Protein AF-A0A223S438-F1 (afdb_monomer_lite)

Secondary structure (DSSP, 8-state):
-------SEEEEETT-SEEBS-TT-HHHHHHHHHHHHHT---PPEEEEEGGGTTTTSEEPTTT-TT---TT-EEEEEEETTEEEEEEEEEEEEE-TTS-EEEEEEEEETTEEEEEEEEGGGEEE--TT-----

Sequence (133 aa):
MANSVLVERVVVTRGGLVFRRSTRCAALVEGQRKARWRGDEVGDPENVPIDRVLYDRAPCINCFPDYAGPGAKLCWVLQSGVWHKGLLKRWRGRNSVGLWEADVVYAADHTQRTLVLDERFLRPRDPNEQTST

pLDDT: mean 86.64, std 12.69, range [30.38, 97.81]

Structure (mmCIF, N/CA/C/O backbone):
data_AF-A0A223S438-F1
#
_entry.id   AF-A0A223S438-F1
#
loop_
_atom_site.group_PDB
_atom_site.id
_atom_site.type_symbol
_atom_site.label_atom_id
_atom_site.label_alt_id
_atom_site.label_comp_id
_atom_site.label_asym_id
_atom_site.label_entity_id
_atom_site.label_seq_id
_atom_site.pdbx_PDB_ins_code
_atom_site.Cartn_x
_atom_site.Cartn_y
_atom_site.Cartn_z
_atom_site.occupancy
_atom_site.B_iso_or_equiv
_atom_site.auth_seq_id
_atom_site.auth_comp_id
_atom_site.auth_asym_id
_atom_site.auth_atom_id
_atom_site.pdbx_PDB_model_num
ATOM 1 N N . MET A 1 1 ? 3.884 18.721 11.228 1.00 30.38 1 MET A N 1
ATOM 2 C CA . MET A 1 1 ? 4.557 18.837 9.916 1.00 30.38 1 MET A CA 1
ATOM 3 C C . MET A 1 1 ? 5.454 17.621 9.747 1.00 30.38 1 MET A C 1
ATOM 5 O O . MET A 1 1 ? 6.508 17.575 10.363 1.00 30.38 1 MET A O 1
ATOM 9 N N . ALA A 1 2 ? 5.015 16.594 9.019 1.00 33.44 2 ALA A N 1
ATOM 10 C CA . ALA A 1 2 ? 5.851 15.425 8.748 1.00 33.44 2 ALA A CA 1
ATOM 11 C C . ALA A 1 2 ? 6.525 15.618 7.384 1.00 33.44 2 ALA A C 1
ATOM 13 O O . ALA A 1 2 ? 5.985 15.217 6.356 1.00 33.44 2 ALA A O 1
ATOM 14 N N . ASN A 1 3 ? 7.691 16.271 7.386 1.00 36.94 3 ASN A N 1
ATOM 15 C CA . ASN A 1 3 ? 8.611 16.280 6.248 1.00 36.94 3 ASN A CA 1
ATOM 16 C C . ASN A 1 3 ? 9.211 14.873 6.110 1.00 36.94 3 ASN A C 1
ATOM 18 O O . ASN A 1 3 ? 10.327 14.602 6.543 1.00 36.94 3 ASN A O 1
ATOM 22 N N . SER A 1 4 ? 8.440 13.952 5.531 1.00 49.06 4 SER A N 1
ATOM 23 C CA . SER A 1 4 ? 9.027 12.771 4.906 1.00 49.06 4 SER A CA 1
ATOM 24 C C . SER A 1 4 ? 9.876 13.288 3.759 1.00 49.06 4 SER A C 1
ATOM 26 O O . SER A 1 4 ? 9.331 13.943 2.877 1.00 49.06 4 SER A O 1
ATOM 28 N N . VAL A 1 5 ? 11.188 13.051 3.801 1.00 50.78 5 VAL A N 1
ATOM 29 C CA . VAL A 1 5 ? 12.127 13.412 2.731 1.00 50.78 5 VAL A CA 1
ATOM 30 C C . VAL A 1 5 ? 11.563 12.879 1.412 1.00 50.78 5 VAL A C 1
ATOM 32 O O . VAL A 1 5 ? 11.654 11.683 1.123 1.00 50.78 5 VAL A O 1
ATOM 35 N N . LEU A 1 6 ? 10.891 13.749 0.655 1.00 61.94 6 LEU A N 1
ATOM 36 C CA . LEU A 1 6 ? 10.367 13.417 -0.656 1.00 61.94 6 LEU A CA 1
ATOM 37 C C . LEU A 1 6 ? 11.593 13.257 -1.534 1.00 61.94 6 LEU A C 1
ATOM 39 O O . LEU A 1 6 ? 12.330 14.203 -1.792 1.00 61.94 6 LEU A O 1
ATOM 43 N N . VAL A 1 7 ? 11.855 12.015 -1.915 1.00 67.56 7 VAL A N 1
ATOM 44 C CA . VAL A 1 7 ? 12.916 11.712 -2.861 1.00 67.56 7 VAL A CA 1
ATOM 45 C C . VAL A 1 7 ? 12.520 12.386 -4.170 1.00 67.56 7 VAL A C 1
ATOM 47 O O . VAL A 1 7 ? 11.459 12.079 -4.707 1.00 67.56 7 VAL A O 1
ATOM 50 N N . GLU A 1 8 ? 13.351 13.303 -4.671 1.00 84.56 8 GLU A N 1
ATOM 51 C CA . GLU A 1 8 ? 13.053 14.079 -5.887 1.00 84.56 8 GLU A CA 1
ATOM 52 C C . GLU A 1 8 ? 12.811 13.186 -7.105 1.00 84.56 8 GLU A C 1
ATOM 54 O O . GLU A 1 8 ? 12.097 13.559 -8.037 1.00 84.56 8 GLU A O 1
ATOM 59 N N . ARG A 1 9 ? 13.397 11.985 -7.089 1.00 92.25 9 ARG A N 1
ATOM 60 C CA . ARG A 1 9 ? 13.287 11.008 -8.160 1.00 92.25 9 ARG A CA 1
ATOM 61 C C . ARG A 1 9 ? 12.873 9.640 -7.653 1.00 92.25 9 ARG A C 1
ATOM 63 O O . ARG A 1 9 ? 13.377 9.141 -6.648 1.00 92.25 9 ARG A O 1
ATOM 70 N N . VAL A 1 10 ? 11.984 9.002 -8.396 1.00 93.56 10 VAL A N 1
ATOM 71 C CA . VAL A 1 10 ? 11.413 7.700 -8.064 1.00 93.56 10 VAL A CA 1
ATOM 72 C C . VAL A 1 10 ? 11.491 6.763 -9.256 1.00 93.56 10 VAL A C 1
ATOM 74 O O . VAL A 1 10 ? 11.629 7.172 -10.405 1.00 93.56 10 VAL A O 1
ATOM 77 N N . VAL A 1 11 ? 11.412 5.474 -8.963 1.00 94.06 11 VAL A N 1
ATOM 78 C CA . VAL A 1 11 ? 11.409 4.404 -9.949 1.00 94.06 11 VAL A CA 1
ATOM 79 C C . VAL A 1 11 ? 9.981 3.956 -10.213 1.00 94.06 11 VAL A C 1
ATOM 81 O O . VAL A 1 11 ? 9.258 3.561 -9.291 1.00 94.06 11 VAL A O 1
ATOM 84 N N . VAL A 1 12 ? 9.596 3.963 -11.480 1.00 92.38 12 VAL A N 1
ATOM 85 C CA . VAL A 1 12 ? 8.325 3.438 -11.979 1.00 92.38 12 VAL A CA 1
ATOM 86 C C . VAL A 1 12 ? 8.577 2.355 -13.018 1.00 92.38 12 VAL A C 1
ATOM 88 O O . VAL A 1 12 ? 9.690 2.185 -13.492 1.00 92.38 12 VAL A O 1
ATOM 91 N N . THR A 1 13 ? 7.547 1.591 -13.353 1.00 90.94 13 THR A N 1
ATOM 92 C CA . THR A 1 13 ? 7.547 0.670 -14.498 1.00 90.94 13 THR A CA 1
ATOM 93 C C . THR A 1 13 ? 6.382 1.035 -15.403 1.00 90.94 13 THR A C 1
ATOM 95 O O . THR A 1 13 ? 5.345 1.513 -14.916 1.00 90.94 13 THR A O 1
ATOM 98 N N . ARG A 1 14 ? 6.524 0.841 -16.716 1.00 84.94 14 ARG A N 1
ATOM 99 C CA . ARG A 1 14 ? 5.406 1.000 -17.657 1.00 84.94 14 ARG A CA 1
ATOM 100 C C . ARG A 1 14 ? 4.234 0.107 -17.225 1.00 84.94 14 ARG A C 1
ATOM 102 O O . ARG A 1 14 ? 4.441 -1.043 -16.859 1.00 84.94 14 ARG A O 1
ATOM 109 N N . GLY A 1 15 ? 3.024 0.670 -17.166 1.00 79.06 15 GLY A N 1
ATOM 110 C CA . GLY A 1 15 ? 1.821 -0.026 -16.675 1.00 79.06 15 GLY A CA 1
ATOM 111 C C . GLY A 1 15 ? 1.754 -0.270 -15.155 1.00 79.06 15 GLY A C 1
ATOM 112 O O . GLY A 1 15 ? 0.725 -0.704 -14.648 1.00 79.06 15 GLY A O 1
ATOM 113 N N . GLY A 1 16 ? 2.812 0.030 -14.394 1.00 83.00 16 GLY A N 1
ATOM 114 C CA . GLY A 1 16 ? 2.835 -0.174 -12.945 1.00 83.00 16 GLY A CA 1
ATOM 115 C C . GLY A 1 16 ? 2.034 0.877 -12.167 1.00 83.00 16 GLY A C 1
ATOM 116 O O . GLY A 1 16 ? 2.221 2.075 -12.355 1.00 83.00 16 GLY A O 1
ATOM 117 N N . LEU A 1 17 ? 1.223 0.440 -11.203 1.00 85.81 17 LEU A N 1
ATOM 118 C CA . LEU A 1 17 ? 0.360 1.322 -10.396 1.00 85.81 17 LEU A CA 1
ATOM 119 C C . LEU A 1 17 ? 1.070 2.030 -9.230 1.00 85.81 17 LEU A C 1
ATOM 121 O O . LEU A 1 17 ? 0.455 2.830 -8.525 1.00 85.81 17 LEU A O 1
ATOM 125 N N . VAL A 1 18 ? 2.347 1.714 -8.985 1.00 88.69 18 VAL A N 1
ATOM 126 C CA . VAL A 1 18 ? 3.089 2.254 -7.838 1.00 88.69 18 VAL A CA 1
ATOM 127 C C . VAL A 1 18 ? 4.486 2.741 -8.205 1.00 88.69 18 VAL A C 1
ATOM 129 O O . VAL A 1 18 ? 5.154 2.127 -9.044 1.00 88.69 18 VAL A O 1
ATOM 132 N N . PHE A 1 19 ? 4.953 3.795 -7.532 1.00 91.44 19 PHE A N 1
ATOM 133 C CA . PHE A 1 19 ? 6.329 4.301 -7.619 1.00 91.44 19 PHE A CA 1
ATOM 134 C C . PHE A 1 19 ? 7.186 3.846 -6.426 1.00 91.44 19 PHE A C 1
ATOM 136 O O . PHE A 1 19 ? 6.678 3.508 -5.355 1.00 91.44 19 PHE A O 1
ATOM 143 N N . ARG A 1 20 ? 8.508 3.782 -6.604 1.00 91.81 20 ARG A N 1
ATOM 144 C CA . ARG A 1 20 ? 9.467 3.187 -5.652 1.00 91.81 20 ARG A CA 1
ATOM 145 C C . ARG A 1 20 ? 10.681 4.079 -5.452 1.00 91.81 20 ARG A C 1
ATOM 147 O O . ARG A 1 20 ? 11.002 4.896 -6.298 1.00 91.81 20 ARG A O 1
ATOM 154 N N . ARG A 1 21 ? 11.411 3.874 -4.358 1.00 91.38 21 ARG A N 1
ATOM 155 C CA . ARG A 1 21 ? 12.649 4.622 -4.086 1.00 91.38 21 ARG A CA 1
ATOM 156 C C . ARG A 1 21 ? 13.820 4.193 -4.977 1.00 91.38 21 ARG A C 1
ATOM 158 O O . ARG A 1 21 ? 14.715 4.980 -5.239 1.00 91.38 21 ARG A O 1
ATOM 165 N N . SER A 1 22 ? 13.849 2.929 -5.400 1.00 90.81 22 SER A N 1
ATOM 166 C CA . SER A 1 22 ? 14.991 2.347 -6.111 1.00 90.81 22 SER A CA 1
ATOM 167 C C . SER A 1 22 ? 14.575 1.139 -6.950 1.00 90.81 22 SER A C 1
ATOM 169 O O . SER A 1 22 ? 13.608 0.448 -6.616 1.00 90.81 22 SER A O 1
ATOM 171 N N . THR A 1 23 ? 15.361 0.843 -7.989 1.00 90.06 23 THR A N 1
ATOM 172 C CA . THR A 1 23 ? 15.284 -0.396 -8.779 1.00 90.06 23 THR A CA 1
ATOM 173 C C . THR A 1 23 ? 15.602 -1.638 -7.942 1.00 90.06 23 THR A C 1
ATOM 175 O O . THR A 1 23 ? 15.182 -2.737 -8.283 1.00 90.06 23 THR A O 1
ATOM 178 N N . ARG A 1 24 ? 16.277 -1.464 -6.798 1.00 89.69 24 ARG A N 1
ATOM 179 C CA . ARG A 1 24 ? 16.587 -2.532 -5.833 1.00 89.69 24 ARG A CA 1
ATOM 180 C C . ARG A 1 24 ? 15.450 -2.844 -4.861 1.00 89.69 24 ARG A C 1
ATOM 182 O O . ARG A 1 24 ? 15.624 -3.647 -3.952 1.00 89.69 24 ARG A O 1
ATOM 189 N N . CYS A 1 25 ? 14.297 -2.189 -4.993 1.00 89.75 25 CYS A N 1
ATOM 190 C CA . CYS A 1 25 ? 13.146 -2.494 -4.153 1.00 89.75 25 CYS A CA 1
ATOM 191 C C . CYS A 1 25 ? 12.778 -3.978 -4.297 1.00 89.75 25 CYS A C 1
ATOM 193 O O . CYS A 1 25 ? 12.427 -4.417 -5.391 1.00 89.75 25 CYS A O 1
ATOM 195 N N . ALA A 1 26 ? 12.795 -4.733 -3.196 1.00 88.12 26 ALA A N 1
ATOM 196 C CA . ALA A 1 26 ? 12.480 -6.162 -3.212 1.00 88.12 26 ALA A CA 1
ATOM 197 C C . ALA A 1 26 ? 11.104 -6.452 -3.841 1.00 88.12 26 ALA A C 1
ATOM 199 O O . ALA A 1 26 ? 10.963 -7.397 -4.607 1.00 88.12 26 ALA A O 1
ATOM 200 N N . ALA A 1 27 ? 10.116 -5.574 -3.622 1.00 87.25 27 ALA A N 1
ATOM 201 C 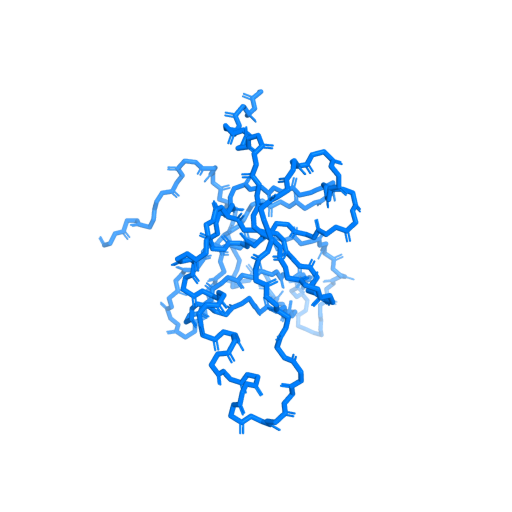CA . ALA A 1 27 ? 8.795 -5.682 -4.243 1.00 87.25 27 ALA A CA 1
ATOM 202 C C . ALA A 1 27 ? 8.814 -5.518 -5.771 1.00 87.25 27 ALA A C 1
ATOM 204 O O . ALA A 1 27 ? 7.985 -6.097 -6.468 1.00 87.25 27 ALA A O 1
ATOM 205 N N . LEU A 1 28 ? 9.733 -4.703 -6.304 1.00 90.00 28 LEU A N 1
ATOM 206 C CA . LEU A 1 28 ? 9.934 -4.587 -7.749 1.00 90.00 28 LEU A CA 1
ATOM 207 C C . LEU A 1 28 ? 10.560 -5.857 -8.304 1.00 90.00 28 LEU A C 1
ATOM 209 O O . LEU A 1 28 ? 10.025 -6.422 -9.250 1.00 90.00 28 LEU A O 1
ATOM 213 N N . VAL A 1 29 ? 11.671 -6.287 -7.705 1.00 90.38 29 VAL A N 1
ATOM 214 C CA . VAL A 1 29 ? 12.427 -7.463 -8.149 1.00 90.38 29 VAL A CA 1
ATOM 215 C C . VAL A 1 29 ? 11.527 -8.695 -8.142 1.00 90.38 29 VAL A C 1
ATOM 217 O O . VAL A 1 29 ? 11.428 -9.396 -9.147 1.00 90.38 29 VAL A O 1
ATOM 220 N N . GLU A 1 30 ? 10.797 -8.903 -7.047 1.00 89.06 30 GLU A N 1
ATOM 221 C CA . GLU A 1 30 ? 9.866 -10.018 -6.906 1.00 89.06 30 GLU A CA 1
ATOM 222 C C . GLU A 1 30 ? 8.687 -9.914 -7.878 1.00 89.06 30 GLU A C 1
ATOM 224 O O . GLU A 1 30 ? 8.314 -10.900 -8.513 1.00 89.06 30 GLU A O 1
ATOM 229 N N . GLY A 1 31 ? 8.116 -8.715 -8.036 1.00 87.12 31 GLY A N 1
ATOM 230 C CA . GLY A 1 31 ? 7.029 -8.468 -8.980 1.00 87.12 31 GLY A CA 1
ATOM 231 C C . GLY A 1 31 ? 7.433 -8.769 -10.424 1.00 87.12 31 GLY A C 1
ATOM 232 O O . GLY A 1 31 ? 6.721 -9.493 -11.115 1.00 87.12 31 GLY A O 1
ATOM 233 N N . GLN A 1 32 ? 8.601 -8.285 -10.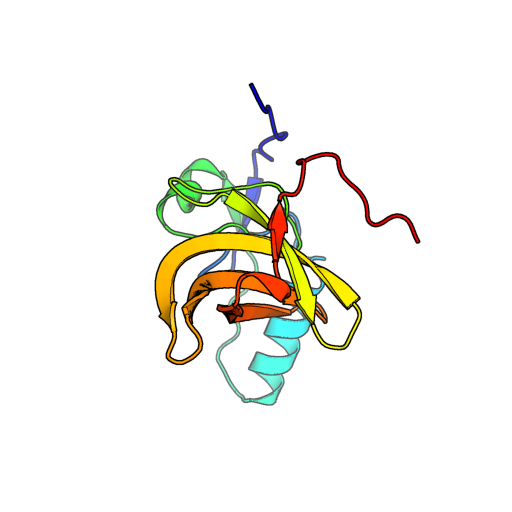858 1.00 89.25 32 GLN A N 1
ATOM 234 C CA . GLN A 1 32 ? 9.140 -8.572 -12.188 1.00 89.25 32 GLN A CA 1
ATOM 235 C C . GLN A 1 32 ? 9.449 -10.060 -12.366 1.00 89.25 32 GLN A C 1
ATOM 237 O O . GLN A 1 32 ? 9.144 -10.622 -13.414 1.00 89.25 32 GLN A O 1
ATOM 242 N N . ARG A 1 33 ? 10.007 -10.725 -11.347 1.00 90.25 33 ARG A N 1
ATOM 243 C CA . ARG A 1 33 ? 10.250 -12.174 -11.379 1.00 90.25 33 ARG A CA 1
ATOM 244 C C . ARG A 1 33 ? 8.953 -12.959 -11.590 1.00 90.25 33 ARG A C 1
ATOM 246 O O . ARG A 1 33 ? 8.908 -13.815 -12.468 1.00 90.25 33 ARG A O 1
ATOM 253 N N . LYS A 1 34 ? 7.901 -12.647 -10.826 1.00 88.06 34 LYS A N 1
ATOM 254 C CA . LYS A 1 34 ? 6.584 -13.297 -10.948 1.00 88.06 34 LYS A CA 1
ATOM 255 C C . LYS A 1 34 ? 5.922 -13.026 -12.298 1.00 88.06 34 LYS A C 1
ATOM 257 O O . LYS A 1 34 ? 5.369 -13.949 -12.880 1.00 88.06 34 LYS A O 1
ATOM 262 N N . ALA A 1 35 ? 5.996 -11.791 -12.794 1.00 87.81 35 ALA A N 1
ATOM 263 C CA . ALA A 1 35 ? 5.467 -11.423 -14.105 1.00 87.81 35 ALA A CA 1
ATOM 264 C C . ALA A 1 35 ? 6.149 -12.225 -15.227 1.00 87.81 35 ALA A C 1
ATOM 266 O O . ALA A 1 35 ? 5.461 -12.886 -15.999 1.00 87.81 35 ALA A O 1
ATOM 267 N N . ARG A 1 36 ? 7.492 -12.299 -15.230 1.00 90.31 36 ARG A N 1
ATOM 268 C CA . ARG A 1 36 ? 8.242 -13.149 -16.177 1.00 90.31 36 ARG A CA 1
ATOM 269 C C . ARG A 1 36 ? 7.821 -14.612 -16.092 1.00 90.31 36 ARG A C 1
ATOM 271 O O . ARG A 1 36 ? 7.622 -15.246 -17.118 1.00 90.31 36 ARG A O 1
ATOM 278 N N . TRP A 1 37 ? 7.672 -15.139 -14.877 1.00 90.62 37 TRP A N 1
ATOM 279 C CA . TRP A 1 37 ? 7.262 -16.529 -14.669 1.00 90.62 37 TRP A CA 1
ATOM 280 C C . TRP A 1 37 ? 5.858 -16.826 -15.220 1.00 90.62 37 TRP A C 1
ATOM 282 O O . TRP A 1 37 ? 5.619 -17.926 -15.705 1.00 90.62 37 TRP A O 1
ATOM 292 N N . ARG A 1 38 ? 4.947 -15.846 -15.196 1.00 89.94 38 ARG A N 1
ATOM 293 C CA . ARG A 1 38 ? 3.600 -15.961 -15.779 1.00 89.94 38 ARG A CA 1
ATOM 294 C C . ARG A 1 38 ? 3.531 -15.665 -17.280 1.00 89.94 38 ARG A C 1
ATOM 296 O O . ARG A 1 38 ? 2.472 -15.856 -17.865 1.00 89.94 38 ARG A O 1
ATOM 303 N N . GLY A 1 39 ? 4.623 -15.209 -17.894 1.00 89.69 39 GLY A N 1
ATOM 304 C CA . GLY A 1 39 ? 4.625 -14.739 -19.282 1.00 89.69 39 GLY A CA 1
ATOM 305 C C . GLY A 1 39 ? 3.985 -13.357 -19.476 1.00 89.69 39 GLY A C 1
ATOM 306 O O . GLY A 1 39 ? 3.661 -12.999 -20.604 1.00 89.69 39 GLY A O 1
ATOM 307 N N . ASP A 1 40 ? 3.807 -12.584 -18.399 1.00 87.00 40 ASP A N 1
ATOM 308 C CA . ASP A 1 40 ? 3.304 -11.209 -18.462 1.00 87.00 40 ASP A CA 1
ATOM 309 C C . ASP A 1 40 ? 4.381 -10.268 -19.046 1.00 87.00 40 ASP A C 1
ATOM 311 O O . ASP A 1 40 ? 5.583 -10.467 -18.834 1.00 87.00 40 ASP A O 1
ATOM 315 N N . GLU A 1 41 ? 3.963 -9.189 -19.718 1.00 82.50 41 GLU A N 1
ATOM 316 C CA . GLU A 1 41 ? 4.885 -8.135 -20.159 1.00 82.50 41 GLU A CA 1
ATOM 317 C C . GLU A 1 41 ? 5.542 -7.456 -18.944 1.00 82.50 41 GLU A C 1
ATOM 319 O O . GLU A 1 41 ? 4.873 -7.015 -18.004 1.00 82.50 41 GLU A O 1
ATOM 324 N N . VAL A 1 42 ? 6.874 -7.349 -18.964 1.00 84.25 42 VAL A N 1
ATOM 325 C CA . VAL A 1 42 ? 7.639 -6.661 -17.921 1.00 84.25 42 VAL A CA 1
ATOM 326 C C . VAL A 1 42 ? 8.229 -5.383 -18.484 1.00 84.25 42 VAL A C 1
ATOM 328 O O . VAL A 1 42 ? 9.179 -5.424 -19.255 1.00 84.25 42 VAL A O 1
ATOM 331 N N . GLY A 1 43 ? 7.686 -4.247 -18.050 1.00 83.69 43 GLY A N 1
ATOM 332 C CA . GLY A 1 43 ? 8.245 -2.942 -18.381 1.00 83.69 43 GLY A CA 1
ATOM 333 C C . GLY A 1 43 ? 9.581 -2.688 -17.680 1.00 83.69 43 GLY A C 1
ATOM 334 O O . GLY A 1 43 ? 9.753 -3.022 -16.496 1.00 83.69 43 GLY A O 1
ATOM 335 N N . ASP A 1 44 ? 10.498 -2.043 -18.397 1.00 89.12 44 ASP A N 1
ATOM 336 C CA . ASP A 1 44 ? 11.766 -1.593 -17.838 1.00 89.12 44 ASP A CA 1
ATOM 337 C C . ASP A 1 44 ? 11.544 -0.538 -16.741 1.00 89.12 44 ASP A C 1
ATOM 339 O O . ASP A 1 44 ? 10.647 0.308 -16.850 1.00 89.12 44 ASP A O 1
ATOM 343 N N . PRO A 1 45 ? 12.314 -0.584 -15.638 1.00 92.56 45 PRO A N 1
ATOM 344 C CA . PRO A 1 45 ? 12.240 0.445 -14.617 1.00 92.56 45 PRO A CA 1
ATOM 345 C C . PRO A 1 45 ? 12.787 1.782 -15.125 1.00 92.56 45 PRO A C 1
ATOM 347 O O . PRO A 1 45 ? 13.949 1.886 -15.509 1.00 92.56 45 PRO A O 1
ATOM 350 N N . GLU A 1 46 ? 11.978 2.828 -15.024 1.00 94.38 46 GLU A N 1
ATOM 351 C CA . GLU A 1 46 ? 12.347 4.193 -15.385 1.00 94.38 46 GLU A CA 1
ATOM 352 C C . GLU A 1 46 ? 12.520 5.047 -14.134 1.00 94.38 46 GLU A C 1
ATOM 354 O O . GLU A 1 46 ? 11.749 4.942 -13.177 1.00 94.38 46 GLU A O 1
ATOM 359 N N . ASN A 1 47 ? 13.524 5.921 -14.146 1.00 93.94 47 ASN A N 1
ATOM 360 C CA . ASN A 1 47 ? 13.767 6.869 -13.071 1.00 93.94 47 ASN A CA 1
ATOM 361 C C . ASN A 1 47 ? 13.214 8.241 -13.474 1.00 93.94 47 ASN A C 1
ATOM 363 O O . ASN A 1 47 ? 13.744 8.876 -14.386 1.00 93.94 47 ASN A O 1
ATOM 367 N N . VAL A 1 48 ? 12.168 8.703 -12.794 1.00 92.94 48 VAL A N 1
ATOM 368 C CA . VAL A 1 48 ? 11.408 9.910 -13.148 1.00 92.94 48 VAL A CA 1
ATOM 369 C C . VAL A 1 48 ? 11.300 10.871 -11.958 1.00 92.94 48 VAL A C 1
ATOM 371 O O . VAL A 1 48 ? 11.351 10.418 -10.812 1.00 92.94 48 VAL A O 1
ATOM 374 N N . PRO A 1 49 ? 11.149 12.186 -12.198 1.00 92.25 49 PRO A N 1
ATOM 375 C CA . PRO A 1 49 ? 10.764 13.139 -11.158 1.00 92.25 49 PRO A CA 1
ATOM 376 C C . PRO A 1 49 ? 9.481 12.710 -10.426 1.00 92.25 49 PRO A C 1
ATOM 378 O O . PRO A 1 49 ? 8.552 12.197 -11.055 1.00 92.25 49 PRO A O 1
ATOM 381 N N . ILE A 1 50 ? 9.439 12.874 -9.100 1.00 88.25 50 ILE A N 1
ATOM 382 C CA . ILE A 1 50 ? 8.309 12.409 -8.274 1.00 88.25 50 ILE A CA 1
ATOM 383 C C . ILE A 1 50 ? 7.005 13.163 -8.562 1.00 88.25 50 ILE A C 1
ATOM 385 O O . ILE A 1 50 ? 5.933 12.560 -8.549 1.00 88.25 50 ILE A O 1
ATOM 389 N N . ASP A 1 51 ? 7.091 14.453 -8.875 1.00 87.38 51 ASP A N 1
ATOM 390 C CA . ASP A 1 51 ? 5.963 15.321 -9.231 1.00 87.38 51 ASP A CA 1
ATOM 391 C C . ASP A 1 51 ? 5.156 14.798 -10.432 1.00 87.38 51 ASP A C 1
ATOM 393 O O . ASP A 1 51 ? 3.931 14.900 -10.436 1.00 87.38 51 ASP A O 1
ATOM 397 N N . ARG A 1 52 ? 5.812 14.140 -11.398 1.00 88.50 52 ARG A N 1
ATOM 398 C CA . ARG A 1 52 ? 5.163 13.524 -12.568 1.00 88.50 52 ARG A CA 1
ATOM 399 C C . ARG A 1 52 ? 4.263 12.338 -12.247 1.00 88.50 52 ARG A C 1
ATOM 401 O O . ARG A 1 52 ? 3.506 11.921 -13.114 1.00 88.50 52 ARG A O 1
ATOM 408 N N . VAL A 1 53 ? 4.405 11.723 -11.075 1.00 88.75 53 VAL A N 1
ATOM 409 C CA . VAL A 1 53 ? 3.722 10.454 -10.757 1.00 88.75 53 VAL A CA 1
ATOM 410 C C . VAL A 1 53 ? 2.962 10.482 -9.441 1.00 88.75 53 VAL A C 1
ATOM 412 O O . VAL A 1 53 ? 2.195 9.559 -9.178 1.00 88.75 53 VAL A O 1
ATOM 415 N N . LEU A 1 54 ? 3.162 11.517 -8.622 1.00 83.12 54 LEU A N 1
ATOM 416 C CA . LEU A 1 54 ? 2.599 11.631 -7.277 1.00 83.12 54 LEU A CA 1
ATOM 417 C C . LEU A 1 54 ? 1.067 11.539 -7.259 1.00 83.12 54 LEU A C 1
ATOM 419 O O . LEU A 1 54 ? 0.502 11.004 -6.308 1.00 83.12 54 LEU A O 1
ATOM 423 N N . TYR A 1 55 ? 0.413 12.051 -8.302 1.00 81.19 55 TYR A N 1
ATOM 424 C CA . TYR A 1 55 ? -1.046 12.086 -8.412 1.00 81.19 55 TYR A CA 1
ATOM 425 C C . TYR A 1 55 ? -1.637 10.861 -9.123 1.00 81.19 55 TYR A C 1
ATOM 427 O O . TYR A 1 55 ? -2.777 10.496 -8.846 1.00 81.19 55 TYR A O 1
ATOM 435 N N . ASP A 1 56 ? -0.855 10.186 -9.970 1.00 85.12 56 ASP A N 1
ATOM 436 C CA . ASP A 1 56 ? -1.344 9.085 -10.813 1.00 85.12 56 ASP A CA 1
ATOM 437 C C . ASP A 1 56 ? -1.020 7.697 -10.251 1.00 85.12 56 ASP A C 1
ATOM 439 O O . ASP A 1 56 ? -1.605 6.690 -10.656 1.00 85.12 56 ASP A O 1
ATOM 443 N N . ARG A 1 57 ? -0.040 7.605 -9.347 1.00 86.88 57 ARG A N 1
ATOM 444 C CA . ARG A 1 57 ? 0.480 6.333 -8.838 1.00 86.88 57 ARG A CA 1
ATOM 445 C C . ARG A 1 57 ? 0.617 6.382 -7.329 1.00 86.88 57 ARG A C 1
ATOM 447 O O . ARG A 1 57 ? 1.092 7.357 -6.758 1.00 86.88 57 ARG A O 1
ATOM 454 N N . ALA A 1 58 ? 0.270 5.283 -6.669 1.00 84.62 58 ALA A N 1
ATOM 455 C CA . ALA A 1 58 ? 0.461 5.184 -5.229 1.00 84.62 58 ALA A CA 1
ATOM 456 C C . ALA A 1 58 ? 1.952 4.964 -4.883 1.00 84.62 58 ALA A C 1
ATOM 458 O O . ALA A 1 58 ? 2.689 4.338 -5.649 1.00 84.62 58 ALA A O 1
ATOM 459 N N . PRO A 1 59 ? 2.428 5.401 -3.709 1.00 87.44 59 PRO A N 1
ATOM 460 C CA . PRO A 1 59 ? 3.745 5.003 -3.239 1.00 87.44 59 PRO A CA 1
ATOM 461 C C . PRO A 1 59 ? 3.766 3.509 -2.931 1.00 87.44 59 PRO A C 1
ATOM 463 O O . PRO A 1 59 ? 2.850 2.969 -2.309 1.00 87.44 59 PRO A O 1
ATOM 466 N N . CYS A 1 60 ? 4.857 2.839 -3.288 1.00 88.19 60 CYS A N 1
ATOM 467 C CA . CYS A 1 60 ? 5.124 1.495 -2.804 1.00 88.19 60 CYS A CA 1
ATOM 468 C C . CYS A 1 60 ? 5.311 1.529 -1.285 1.00 88.19 60 CYS A C 1
ATOM 470 O O . CYS A 1 60 ? 6.279 2.112 -0.789 1.00 88.19 60 CYS A O 1
ATOM 472 N N . ILE A 1 61 ? 4.447 0.829 -0.555 1.00 84.94 61 ILE A N 1
ATOM 473 C CA . ILE A 1 61 ? 4.460 0.805 0.913 1.00 84.94 61 ILE A CA 1
ATOM 474 C C . ILE A 1 61 ? 5.772 0.253 1.507 1.00 84.94 61 ILE A C 1
ATOM 476 O O . ILE A 1 61 ? 6.177 0.672 2.581 1.00 84.94 61 ILE A O 1
ATOM 480 N N . ASN A 1 62 ? 6.509 -0.605 0.782 1.00 85.56 62 ASN A N 1
ATOM 481 C CA . ASN A 1 62 ? 7.854 -1.041 1.202 1.00 85.56 62 ASN A CA 1
ATOM 482 C C . ASN A 1 62 ? 8.904 0.086 1.126 1.00 85.56 62 ASN A C 1
ATOM 484 O O . ASN A 1 62 ? 9.899 0.055 1.839 1.00 85.56 62 ASN A O 1
ATOM 488 N N . CYS A 1 63 ? 8.729 1.056 0.225 1.00 87.50 63 CYS A N 1
ATOM 489 C CA . CYS A 1 63 ? 9.668 2.169 0.035 1.00 87.50 63 CYS A CA 1
ATOM 490 C C . CYS A 1 63 ? 9.279 3.416 0.835 1.00 87.50 63 CYS A C 1
ATOM 492 O O . CYS A 1 63 ? 10.146 4.228 1.174 1.00 87.50 63 CYS A O 1
ATOM 494 N N . PHE A 1 64 ? 7.980 3.580 1.077 1.00 87.06 64 PHE A N 1
ATOM 495 C CA . PHE A 1 64 ? 7.379 4.744 1.717 1.00 87.06 64 PHE A CA 1
ATOM 496 C C . PHE A 1 64 ? 6.288 4.292 2.704 1.00 87.06 64 PHE A C 1
ATOM 498 O O . PHE A 1 64 ? 5.113 4.599 2.500 1.00 87.06 64 PHE A O 1
ATOM 505 N N . PRO A 1 65 ? 6.643 3.534 3.758 1.00 83.38 65 PRO A N 1
ATOM 506 C CA . PRO A 1 65 ? 5.662 2.986 4.699 1.00 83.38 65 PRO A CA 1
ATOM 507 C C . PRO A 1 65 ? 4.908 4.068 5.480 1.00 83.38 65 PRO A C 1
ATOM 509 O O . PRO A 1 65 ? 3.814 3.817 5.980 1.00 83.38 65 PRO A O 1
ATOM 512 N N . ASP A 1 66 ? 5.486 5.265 5.566 1.00 87.19 66 ASP A N 1
ATOM 513 C CA . ASP A 1 66 ? 4.950 6.406 6.312 1.00 87.19 66 ASP A CA 1
ATOM 514 C C . ASP A 1 66 ? 4.246 7.428 5.411 1.00 87.19 66 ASP A C 1
ATOM 516 O O . ASP A 1 66 ? 3.738 8.439 5.892 1.00 87.19 66 ASP A O 1
ATOM 520 N N . TYR A 1 67 ? 4.173 7.162 4.102 1.00 83.56 67 TYR A N 1
ATOM 521 C CA . TYR A 1 67 ? 3.394 7.993 3.197 1.00 83.56 67 TYR A CA 1
ATOM 522 C C . TYR A 1 67 ? 1.920 7.588 3.267 1.00 83.56 67 TYR A C 1
ATOM 524 O O . TYR A 1 67 ? 1.501 6.567 2.715 1.00 83.56 67 TYR A O 1
ATOM 532 N N . ALA A 1 68 ? 1.116 8.429 3.909 1.00 80.56 68 ALA A N 1
ATOM 533 C CA . ALA A 1 68 ? -0.334 8.336 3.886 1.00 80.56 68 ALA A CA 1
ATOM 534 C C . ALA A 1 68 ? -0.900 9.360 2.894 1.00 80.56 68 ALA A C 1
ATOM 536 O O . ALA A 1 68 ? -0.785 10.565 3.098 1.00 80.56 68 ALA A O 1
ATOM 537 N N . GLY A 1 69 ? -1.518 8.873 1.813 1.00 76.25 69 GLY A N 1
ATOM 538 C CA . GLY A 1 69 ? -2.311 9.730 0.928 1.00 76.25 69 GLY A CA 1
ATOM 539 C C . GLY A 1 69 ? -3.549 10.300 1.641 1.00 76.25 69 GLY A C 1
ATOM 540 O O . GLY A 1 69 ? -3.871 9.859 2.749 1.00 76.25 69 GLY A O 1
ATOM 541 N N . PRO A 1 70 ? -4.277 11.242 1.015 1.00 78.12 70 PRO A N 1
ATOM 542 C CA . PRO A 1 70 ? -5.446 11.880 1.618 1.00 78.12 70 PRO A CA 1
ATOM 543 C C . PRO A 1 70 ? -6.444 10.869 2.202 1.00 78.12 70 PRO A C 1
ATOM 545 O O . PRO A 1 70 ? -6.804 9.888 1.553 1.00 78.12 70 PRO A O 1
ATOM 548 N N . GLY A 1 71 ? -6.862 11.092 3.451 1.00 83.12 71 GLY A N 1
ATOM 549 C CA . GLY A 1 71 ? -7.818 10.241 4.171 1.00 83.12 71 GLY A CA 1
ATOM 550 C C . GLY A 1 71 ? -7.253 8.934 4.744 1.00 83.12 71 GLY A C 1
ATOM 551 O O . GLY A 1 71 ? -7.874 8.359 5.637 1.00 83.12 71 GLY A O 1
ATOM 552 N N . ALA A 1 72 ? -6.073 8.485 4.304 1.00 89.31 72 ALA A N 1
ATOM 553 C CA . ALA A 1 72 ? -5.433 7.303 4.867 1.00 89.31 72 ALA A CA 1
ATOM 554 C C . ALA A 1 72 ? -4.740 7.621 6.204 1.00 89.31 72 ALA A C 1
ATOM 556 O O . ALA A 1 72 ? -4.223 8.718 6.409 1.00 89.31 72 ALA A O 1
ATOM 557 N N . LYS A 1 73 ? -4.687 6.639 7.107 1.00 91.75 73 LYS A N 1
ATOM 558 C CA . LYS A 1 73 ? -4.000 6.734 8.404 1.00 91.75 73 LYS A CA 1
ATOM 559 C C . LYS A 1 73 ? -2.940 5.649 8.527 1.00 91.75 73 LYS A C 1
ATOM 561 O O . LYS A 1 73 ? -3.152 4.528 8.065 1.00 91.75 73 LYS A O 1
ATOM 566 N N . LEU A 1 74 ? -1.817 5.967 9.165 1.00 93.44 74 LEU A N 1
ATOM 567 C CA . LEU A 1 74 ? -0.803 4.970 9.497 1.00 93.44 74 LEU A CA 1
ATOM 568 C C . LEU A 1 74 ? -1.362 3.985 10.526 1.00 93.44 74 LEU A C 1
ATOM 570 O O . LEU A 1 74 ? -2.026 4.380 11.486 1.00 93.44 74 LEU A O 1
ATOM 574 N N . CYS A 1 75 ? -1.094 2.702 10.315 1.00 94.44 75 CYS A N 1
ATOM 575 C CA . CYS A 1 75 ? -1.486 1.658 11.249 1.00 94.44 75 CYS A CA 1
ATOM 576 C C . CYS A 1 75 ? -0.483 0.503 11.256 1.00 94.44 75 CYS A C 1
ATOM 578 O O . CYS A 1 75 ? 0.336 0.349 10.342 1.00 94.44 75 CYS A O 1
ATOM 580 N N . TRP A 1 76 ? -0.569 -0.309 12.299 1.00 95.44 76 TRP A N 1
ATOM 581 C CA . TRP A 1 76 ? -0.067 -1.669 12.336 1.00 95.44 76 TRP A CA 1
ATOM 582 C C . TRP A 1 76 ? -1.185 -2.632 11.936 1.00 95.44 76 TRP A C 1
ATOM 584 O O . TRP A 1 76 ? -2.330 -2.471 12.361 1.00 95.44 76 TRP A O 1
ATOM 594 N N . VAL A 1 77 ? -0.838 -3.638 11.137 1.00 96.00 77 VAL A N 1
ATOM 595 C CA . VAL A 1 77 ? -1.734 -4.692 10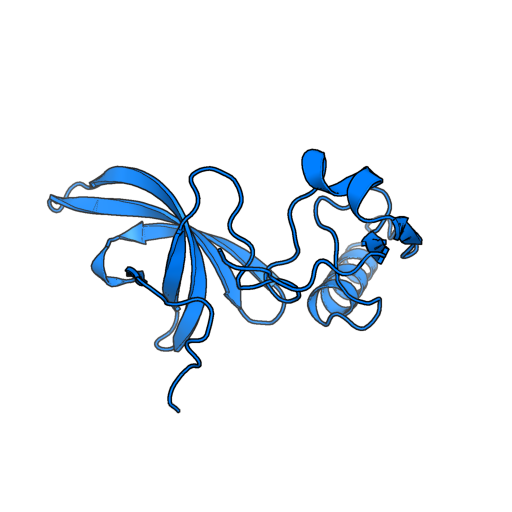.653 1.00 96.00 77 VAL A CA 1
ATOM 596 C C . VAL A 1 77 ? -1.221 -6.048 11.134 1.00 96.00 77 VAL A C 1
ATOM 598 O O . VAL A 1 77 ? -0.102 -6.425 10.792 1.00 96.00 77 VAL A O 1
ATOM 601 N N . LEU A 1 78 ? -2.020 -6.781 11.910 1.00 96.00 78 LEU A N 1
ATOM 602 C CA . LEU A 1 78 ? -1.678 -8.120 12.397 1.00 96.00 78 LEU A CA 1
ATOM 603 C C . LEU A 1 78 ? -2.077 -9.180 11.372 1.00 96.00 78 LEU A C 1
ATOM 605 O O . LEU A 1 78 ? -3.263 -9.345 11.077 1.00 96.00 78 LEU A O 1
ATOM 609 N N . GLN A 1 79 ? -1.101 -9.919 10.847 1.00 94.25 79 GLN A N 1
ATOM 610 C CA . GLN A 1 79 ? -1.314 -11.023 9.909 1.00 94.25 79 GLN A CA 1
ATOM 611 C C . GLN A 1 79 ? -0.374 -12.175 10.234 1.00 94.25 79 GLN A C 1
ATOM 613 O O . GLN A 1 79 ? 0.809 -11.967 10.476 1.00 94.25 79 GLN A O 1
ATOM 618 N N . SER A 1 80 ? -0.910 -13.396 10.276 1.00 91.06 80 SER A N 1
ATOM 619 C CA . SER A 1 80 ? -0.144 -14.598 10.640 1.00 91.06 80 SER A CA 1
ATOM 620 C C . SER A 1 80 ? 0.670 -14.447 11.940 1.00 91.06 80 SER A C 1
ATOM 622 O O . SER A 1 80 ? 1.779 -14.957 12.044 1.00 91.06 80 SER A O 1
ATOM 624 N N . GLY A 1 81 ? 0.136 -13.711 12.925 1.00 92.88 81 GLY A N 1
ATOM 625 C CA . GLY A 1 81 ? 0.800 -13.458 14.212 1.00 92.88 81 GLY A CA 1
ATOM 626 C C . GLY A 1 81 ? 1.873 -12.360 14.200 1.00 92.88 81 GLY A C 1
ATOM 627 O O . GLY A 1 81 ? 2.449 -12.078 15.246 1.00 92.88 81 GLY A O 1
ATOM 628 N N . VAL A 1 82 ? 2.119 -11.708 13.060 1.00 93.56 82 VAL A N 1
ATOM 629 C CA . VAL A 1 82 ? 3.148 -10.672 12.894 1.00 93.56 82 VAL A CA 1
ATOM 630 C C . VAL A 1 82 ? 2.506 -9.313 12.610 1.00 93.56 82 VAL A C 1
ATOM 632 O O . VAL A 1 82 ? 1.547 -9.207 11.844 1.00 93.56 82 VAL A O 1
ATOM 635 N N . TRP A 1 83 ? 3.031 -8.254 13.232 1.00 93.88 83 TRP A N 1
ATOM 636 C CA . TRP A 1 83 ? 2.603 -6.879 12.973 1.00 93.88 83 TRP A CA 1
ATOM 637 C C . TRP A 1 83 ? 3.368 -6.279 11.793 1.00 93.88 83 TRP A C 1
ATOM 639 O O . TRP A 1 83 ? 4.595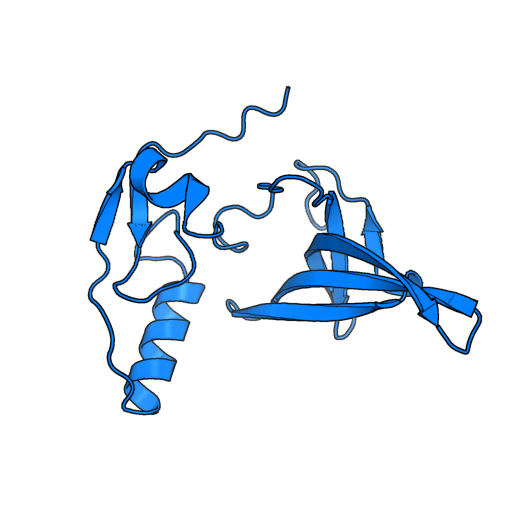 -6.215 11.785 1.00 93.88 83 TRP A O 1
ATOM 649 N N . HIS A 1 84 ? 2.628 -5.786 10.807 1.00 93.06 84 HIS A N 1
ATOM 650 C CA . HIS A 1 84 ? 3.156 -5.168 9.598 1.00 93.06 84 HIS A CA 1
ATOM 651 C C . HIS A 1 84 ? 2.802 -3.684 9.543 1.00 93.06 84 HIS A C 1
ATOM 653 O O . HIS A 1 84 ? 1.708 -3.282 9.944 1.00 93.06 84 HIS A O 1
ATOM 659 N N . LYS A 1 85 ? 3.692 -2.860 8.978 1.00 92.06 85 LYS A N 1
ATOM 660 C CA . LYS A 1 85 ? 3.359 -1.465 8.659 1.00 92.06 85 LYS A CA 1
ATOM 661 C C . LYS A 1 85 ? 2.283 -1.436 7.571 1.00 92.06 85 LYS A C 1
ATOM 663 O O . LYS A 1 85 ? 2.445 -2.038 6.505 1.00 92.06 85 LYS A O 1
ATOM 668 N N . GLY A 1 86 ? 1.200 -0.720 7.844 1.00 92.44 86 GLY A N 1
ATOM 669 C CA . GLY A 1 86 ? 0.048 -0.598 6.965 1.00 92.44 86 GLY A CA 1
ATOM 670 C C . GLY A 1 86 ? -0.525 0.815 6.914 1.00 92.44 86 GLY A C 1
ATOM 671 O O . GLY A 1 86 ? -0.131 1.716 7.659 1.00 92.44 86 GLY A O 1
ATOM 672 N N . LEU A 1 87 ? -1.498 0.987 6.026 1.00 93.38 87 LEU A N 1
ATOM 673 C CA . LEU A 1 87 ? -2.344 2.164 5.920 1.00 93.38 87 LEU A CA 1
ATOM 674 C C . LEU A 1 87 ? -3.807 1.734 6.009 1.00 93.38 87 LEU A C 1
ATOM 676 O O . LEU A 1 87 ? -4.279 0.949 5.182 1.00 93.38 87 LEU A O 1
ATOM 680 N N . LEU A 1 88 ? -4.531 2.310 6.962 1.00 94.81 88 LEU A N 1
ATOM 681 C CA . LEU A 1 88 ? -5.984 2.252 7.020 1.00 94.81 88 LEU A CA 1
ATOM 682 C C . LEU A 1 88 ? -6.527 3.269 6.021 1.00 94.81 88 LEU A C 1
ATOM 684 O O . LEU A 1 88 ? -6.255 4.460 6.147 1.00 94.81 88 LEU A O 1
ATOM 688 N N . LYS A 1 89 ? -7.261 2.808 5.007 1.00 92.75 89 LYS A N 1
ATOM 689 C CA . LYS A 1 89 ? -7.811 3.658 3.941 1.00 92.75 89 LYS A CA 1
ATOM 690 C C . LYS A 1 89 ? -9.147 4.272 4.326 1.00 92.75 89 LYS A C 1
ATOM 692 O O . LYS A 1 89 ? -9.341 5.464 4.125 1.00 92.75 89 LYS A O 1
ATOM 697 N N . ARG A 1 90 ? -10.056 3.464 4.869 1.00 94.94 90 ARG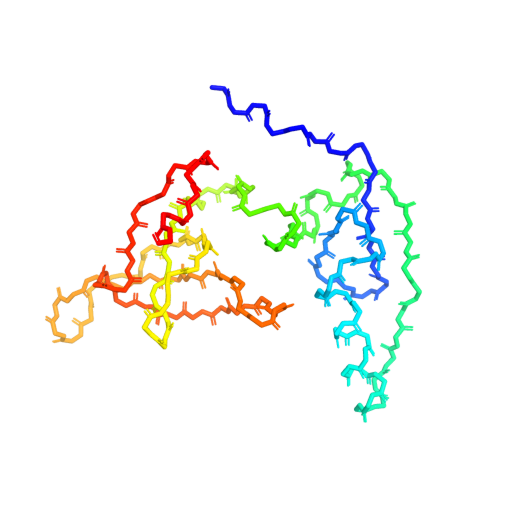 A N 1
ATOM 698 C CA . ARG A 1 90 ? -11.351 3.911 5.395 1.00 94.94 90 ARG A CA 1
ATOM 699 C C . ARG A 1 90 ? -11.963 2.846 6.294 1.00 94.94 90 ARG A C 1
ATOM 701 O O . ARG A 1 90 ? -11.724 1.659 6.088 1.00 94.94 90 ARG A O 1
ATOM 708 N N . TRP A 1 91 ? -12.801 3.279 7.227 1.00 96.00 91 TRP A N 1
ATOM 709 C CA . TRP A 1 91 ? -13.738 2.398 7.920 1.00 96.00 91 TRP A CA 1
ATOM 710 C C . TRP A 1 91 ? -14.945 2.124 7.015 1.00 96.00 91 TRP A C 1
ATOM 712 O O . TRP A 1 91 ? -15.427 3.032 6.338 1.00 96.00 91 TRP A O 1
ATOM 722 N N . ARG A 1 92 ? -15.415 0.875 6.982 1.00 95.00 92 ARG A N 1
ATOM 723 C CA . ARG A 1 92 ? -16.568 0.428 6.183 1.00 95.00 92 ARG A CA 1
ATOM 724 C C . ARG A 1 92 ? -17.877 0.414 6.968 1.00 95.00 92 ARG A C 1
ATOM 726 O O . ARG A 1 92 ? -18.936 0.532 6.364 1.00 95.00 92 ARG A O 1
ATOM 733 N N . GLY A 1 93 ? -17.811 0.263 8.286 1.00 94.50 93 GLY A N 1
ATOM 734 C CA . GLY A 1 93 ? -18.981 0.016 9.126 1.00 94.50 93 GLY A CA 1
ATOM 735 C C . GLY A 1 93 ? -18.694 -1.067 10.156 1.00 94.50 93 GLY A C 1
ATOM 736 O O . GLY A 1 93 ? -17.557 -1.526 10.274 1.00 94.50 93 GLY A O 1
ATOM 737 N N . ARG A 1 94 ? -19.733 -1.475 10.887 1.00 97.44 94 ARG A N 1
ATOM 738 C CA . ARG A 1 94 ? -19.674 -2.647 11.762 1.00 97.44 94 ARG A CA 1
ATOM 739 C C . ARG A 1 94 ? -20.057 -3.904 10.986 1.00 97.44 94 ARG A C 1
ATOM 741 O O . ARG A 1 94 ? -20.958 -3.856 10.152 1.00 97.44 94 ARG A O 1
ATOM 748 N N . ASN A 1 95 ? -19.393 -5.013 11.275 1.00 95.50 95 ASN A N 1
ATOM 749 C CA . ASN A 1 95 ? -19.724 -6.324 10.727 1.00 95.50 95 ASN A CA 1
ATOM 750 C C . ASN A 1 95 ? -20.836 -7.021 11.527 1.00 95.50 95 ASN A C 1
ATOM 752 O O . ASN A 1 95 ? -21.403 -6.455 12.464 1.00 95.50 95 ASN A O 1
ATOM 756 N N . SER A 1 96 ? -21.145 -8.268 11.163 1.00 95.81 96 SER A N 1
ATOM 757 C CA . SER A 1 96 ? -22.215 -9.062 11.784 1.00 95.81 96 SER A CA 1
ATOM 758 C C . SER A 1 96 ? -21.994 -9.361 13.269 1.00 95.81 96 SER A C 1
ATOM 760 O O . SER A 1 96 ? -22.959 -9.629 13.977 1.00 95.81 96 SER A O 1
ATOM 762 N N . VAL A 1 97 ? -20.751 -9.278 13.756 1.00 95.44 97 VAL A N 1
ATOM 763 C CA . VAL A 1 97 ? -20.406 -9.435 15.179 1.00 95.44 97 VAL A CA 1
ATOM 764 C C . VAL A 1 97 ? -20.266 -8.090 15.904 1.00 95.44 97 VAL A C 1
ATOM 766 O O . VAL A 1 97 ? -19.840 -8.044 17.054 1.00 95.44 97 VAL A O 1
ATOM 769 N N . GLY A 1 98 ? -20.627 -6.986 15.244 1.00 96.50 98 GLY A N 1
ATOM 770 C CA . GLY A 1 98 ? -20.631 -5.643 15.818 1.00 96.50 98 GLY A CA 1
ATOM 771 C C . GLY A 1 98 ? -19.265 -4.956 15.869 1.00 96.50 98 GLY A C 1
ATOM 772 O O . GLY A 1 98 ? -19.185 -3.850 16.404 1.00 96.50 98 GLY A O 1
ATOM 773 N N . LEU A 1 99 ? -18.211 -5.553 15.309 1.00 97.19 99 LEU A N 1
ATOM 774 C CA . LEU A 1 99 ? -16.866 -4.971 15.266 1.00 97.19 99 LEU A CA 1
ATOM 775 C C . LEU A 1 99 ? -16.698 -4.074 14.045 1.00 97.19 99 LEU A C 1
ATOM 777 O O . LEU A 1 99 ? -17.241 -4.369 12.981 1.00 97.19 99 LEU A O 1
ATOM 781 N N . TRP A 1 100 ? -15.929 -2.996 14.177 1.00 97.62 100 TRP A N 1
ATOM 782 C CA . TRP A 1 100 ? -15.613 -2.145 13.030 1.00 97.62 100 TRP A CA 1
ATOM 783 C C . TRP A 1 100 ? -14.686 -2.845 12.035 1.00 97.62 100 TRP A C 1
ATOM 785 O O . TRP A 1 100 ? -13.688 -3.441 12.429 1.00 97.62 100 TRP A O 1
ATOM 795 N N . GLU A 1 101 ? -14.980 -2.714 10.741 1.00 97.81 101 GLU A N 1
ATOM 796 C CA . GLU A 1 101 ? -14.139 -3.198 9.642 1.00 97.81 101 GLU A CA 1
ATOM 797 C C . GLU A 1 101 ? -13.550 -2.050 8.831 1.00 97.81 101 GLU A C 1
ATOM 799 O O . GLU A 1 101 ? -14.214 -1.039 8.578 1.00 97.81 101 GLU A O 1
ATOM 804 N N . ALA A 1 102 ? -12.314 -2.219 8.368 1.00 96.88 102 ALA A N 1
ATOM 805 C CA . ALA A 1 102 ? -11.617 -1.232 7.558 1.00 96.88 102 ALA A CA 1
ATOM 806 C C . ALA A 1 102 ? -10.991 -1.829 6.300 1.00 96.88 102 ALA A C 1
ATOM 808 O O . ALA A 1 102 ? -10.486 -2.950 6.301 1.00 96.88 102 ALA A O 1
ATOM 809 N N . ASP A 1 103 ? -10.954 -1.014 5.245 1.00 96.00 103 ASP A N 1
ATOM 810 C CA . ASP A 1 103 ? -10.072 -1.223 4.102 1.00 96.00 103 ASP A CA 1
ATOM 811 C C . ASP A 1 103 ? -8.637 -0.902 4.509 1.00 96.00 103 ASP A C 1
ATOM 813 O O . ASP A 1 103 ? -8.331 0.240 4.869 1.00 96.00 103 ASP A O 1
ATOM 817 N N . VAL A 1 104 ? -7.746 -1.883 4.405 1.00 95.00 104 VAL A N 1
ATOM 818 C CA . VAL A 1 104 ? -6.333 -1.718 4.743 1.00 95.00 104 VAL A CA 1
ATOM 819 C C . VAL A 1 104 ? -5.425 -2.146 3.606 1.00 95.00 104 VAL A C 1
ATOM 821 O O . VAL A 1 104 ? -5.727 -3.054 2.833 1.00 95.00 104 VAL A O 1
ATOM 824 N N . VAL A 1 105 ? -4.271 -1.492 3.521 1.00 92.19 105 VAL A N 1
ATOM 825 C CA . VAL A 1 105 ? -3.158 -1.931 2.682 1.00 92.19 105 VAL A CA 1
ATOM 826 C C . VAL A 1 105 ? -1.911 -2.073 3.540 1.00 92.19 105 VAL A C 1
ATOM 828 O O . VAL A 1 105 ? -1.616 -1.202 4.350 1.00 92.19 105 VAL A O 1
ATOM 831 N N . TYR A 1 106 ? -1.170 -3.156 3.377 1.00 91.94 106 TYR A N 1
ATOM 832 C CA . TYR A 1 106 ? 0.071 -3.406 4.110 1.00 91.94 106 TYR A CA 1
ATOM 833 C C . TYR A 1 106 ? 1.066 -4.145 3.215 1.00 91.94 106 TYR A C 1
ATOM 835 O O . TYR A 1 106 ? 0.698 -4.652 2.151 1.00 91.94 106 TYR A O 1
ATOM 843 N N . ALA A 1 107 ? 2.333 -4.182 3.623 1.00 85.81 107 ALA A N 1
ATOM 844 C CA . ALA A 1 107 ? 3.333 -5.034 2.988 1.00 85.81 107 ALA A CA 1
ATOM 845 C C . ALA A 1 107 ? 3.655 -6.254 3.850 1.00 85.81 107 ALA A C 1
ATOM 847 O O . ALA A 1 107 ? 4.007 -6.122 5.021 1.00 85.81 107 ALA A O 1
ATOM 848 N N . ALA A 1 108 ? 3.616 -7.424 3.219 1.00 85.00 108 ALA A N 1
ATOM 849 C CA . ALA A 1 108 ? 4.167 -8.670 3.737 1.00 85.00 108 ALA A CA 1
ATOM 850 C C . ALA A 1 108 ? 4.837 -9.428 2.587 1.00 85.00 108 ALA A C 1
ATOM 852 O O . ALA A 1 108 ? 4.350 -9.388 1.453 1.00 85.00 108 ALA A O 1
ATOM 853 N N . ASP A 1 109 ? 5.968 -10.077 2.863 1.00 81.88 109 ASP A N 1
ATOM 854 C CA . ASP A 1 109 ? 6.736 -10.858 1.879 1.00 81.88 109 ASP A CA 1
ATOM 855 C C . ASP A 1 109 ? 7.038 -10.063 0.600 1.00 81.88 109 ASP A C 1
ATOM 857 O O . ASP A 1 109 ? 6.794 -10.503 -0.528 1.00 81.88 109 ASP A O 1
ATOM 861 N N . HIS A 1 110 ? 7.468 -8.810 0.783 1.00 78.44 110 HIS A N 1
ATOM 862 C CA . HIS A 1 110 ? 7.745 -7.855 -0.295 1.00 78.44 110 HIS A CA 1
ATOM 863 C C . HIS A 1 110 ? 6.558 -7.586 -1.234 1.00 78.44 110 HIS A C 1
ATOM 865 O O . HIS A 1 110 ? 6.722 -6.972 -2.284 1.00 78.44 110 HIS A O 1
ATOM 871 N N . THR A 1 111 ? 5.346 -7.987 -0.863 1.00 76.50 111 THR A N 1
ATOM 872 C CA . THR A 1 111 ? 4.144 -7.826 -1.677 1.00 76.50 111 THR A CA 1
ATOM 873 C C . THR A 1 111 ? 3.181 -6.887 -0.966 1.00 76.50 111 THR A C 1
ATOM 875 O O . THR A 1 111 ? 2.939 -7.009 0.234 1.00 76.50 111 THR A O 1
ATOM 878 N N . GLN A 1 112 ? 2.630 -5.927 -1.708 1.00 83.88 112 GLN A N 1
ATOM 879 C CA . GLN A 1 112 ? 1.546 -5.094 -1.203 1.00 83.88 112 GLN A CA 1
ATOM 880 C C . GLN A 1 112 ? 0.246 -5.895 -1.243 1.00 83.88 112 GLN A C 1
ATOM 882 O O . GLN A 1 112 ? -0.102 -6.459 -2.280 1.00 83.88 112 GLN A O 1
ATOM 887 N N . ARG A 1 113 ? -0.467 -5.936 -0.123 1.00 88.06 113 ARG A N 1
ATOM 888 C CA . ARG A 1 113 ? -1.739 -6.642 0.017 1.00 88.06 113 ARG A CA 1
ATOM 889 C C . ARG A 1 113 ? -2.817 -5.659 0.442 1.00 88.06 113 ARG A C 1
ATOM 891 O O . ARG A 1 113 ? -2.559 -4.797 1.278 1.00 88.06 113 ARG A O 1
ATOM 898 N N . THR A 1 114 ? -4.009 -5.810 -0.123 1.00 90.38 114 THR A N 1
ATOM 899 C CA . THR A 1 114 ? -5.203 -5.049 0.255 1.00 90.38 114 THR A CA 1
ATOM 900 C C . THR A 1 114 ? -6.229 -6.018 0.813 1.00 9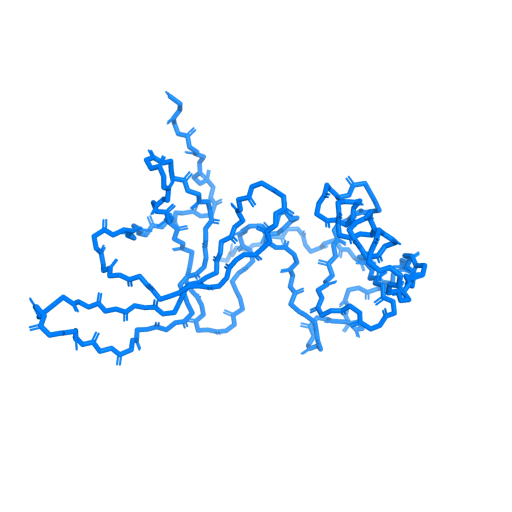0.38 114 THR A C 1
ATOM 902 O O . THR A 1 114 ? -6.562 -6.991 0.144 1.00 90.38 114 THR A O 1
ATOM 905 N N . LEU A 1 115 ? -6.695 -5.767 2.035 1.00 95.19 115 LEU A N 1
ATOM 906 C CA . LEU A 1 115 ? -7.636 -6.624 2.755 1.00 95.19 115 LEU A CA 1
ATOM 907 C C . LEU A 1 115 ? -8.685 -5.779 3.475 1.00 95.19 115 LEU A C 1
ATOM 909 O O . LEU A 1 115 ? -8.491 -4.585 3.709 1.00 95.19 115 LEU A O 1
ATOM 913 N N . VAL A 1 116 ? -9.772 -6.438 3.860 1.00 96.38 116 VAL A N 1
ATOM 914 C CA . VAL A 1 116 ? -10.717 -5.931 4.853 1.00 96.38 116 VAL A CA 1
ATOM 915 C C . VAL A 1 116 ? -10.398 -6.623 6.166 1.00 96.38 116 VAL A C 1
ATOM 917 O O . VAL A 1 116 ? -10.352 -7.851 6.198 1.00 96.38 116 VAL A O 1
ATOM 920 N N . LEU A 1 117 ? -10.141 -5.853 7.219 1.00 96.62 117 LEU A N 1
ATOM 921 C CA . LEU A 1 117 ? -9.838 -6.386 8.546 1.00 96.62 117 LEU A CA 1
ATOM 922 C C . LEU A 1 117 ? -10.735 -5.750 9.595 1.00 96.62 117 LEU A C 1
ATOM 924 O O . LEU A 1 117 ? -11.061 -4.565 9.498 1.00 96.62 117 LEU A O 1
ATOM 928 N N . ASP A 1 118 ? -11.092 -6.539 10.606 1.00 96.81 118 ASP A N 1
ATOM 929 C CA . ASP A 1 118 ? -11.736 -6.006 11.798 1.00 96.81 118 ASP A CA 1
ATOM 930 C C . ASP A 1 118 ? -10.737 -5.266 12.700 1.00 96.81 118 ASP A C 1
ATOM 932 O O . ASP A 1 118 ? -9.519 -5.468 12.635 1.00 96.81 118 ASP A O 1
ATOM 936 N N . GLU A 1 119 ? -11.269 -4.392 13.548 1.00 96.56 119 GLU A N 1
ATOM 937 C CA . GLU A 1 119 ? -10.497 -3.502 14.414 1.00 96.56 119 GLU A CA 1
ATOM 938 C C . GLU A 1 119 ? -9.528 -4.218 15.370 1.00 96.56 119 GLU A C 1
ATOM 940 O O . GLU A 1 119 ? -8.557 -3.601 15.801 1.00 96.56 119 GLU A O 1
ATOM 945 N N . ARG A 1 120 ? -9.702 -5.517 15.663 1.00 97.00 120 ARG A N 1
ATOM 946 C CA . ARG A 1 120 ? -8.786 -6.277 16.540 1.00 97.00 120 ARG A CA 1
ATOM 947 C C . ARG A 1 120 ? -7.441 -6.552 15.876 1.00 97.00 120 ARG A C 1
ATOM 949 O O . ARG A 1 120 ? -6.440 -6.741 16.567 1.00 97.00 120 ARG A O 1
ATOM 956 N N . PHE A 1 121 ? -7.406 -6.570 14.546 1.00 97.25 121 PHE A N 1
ATOM 957 C CA . PHE A 1 121 ? -6.186 -6.785 13.768 1.00 97.25 121 PHE A CA 1
ATOM 958 C C . PHE A 1 121 ? -5.451 -5.483 13.445 1.00 97.25 121 PHE A C 1
ATOM 960 O O . PHE A 1 121 ? -4.474 -5.506 12.694 1.00 97.25 121 PHE A O 1
ATOM 967 N N . LEU A 1 122 ? -5.911 -4.352 13.988 1.00 96.94 122 LEU A N 1
ATOM 968 C CA . LEU A 1 122 ? -5.430 -3.021 13.647 1.00 96.94 122 LEU A CA 1
ATOM 969 C C . LEU A 1 122 ? -4.986 -2.268 14.897 1.00 96.94 122 LEU A C 1
ATOM 971 O O . LEU A 1 122 ? -5.631 -2.323 15.941 1.00 96.94 122 LEU A O 1
ATOM 975 N N . ARG A 1 123 ? -3.892 -1.514 14.785 1.00 96.25 123 ARG A N 1
ATOM 976 C CA . ARG A 1 123 ? -3.490 -0.527 15.800 1.00 96.25 123 ARG A CA 1
ATOM 977 C C . ARG A 1 123 ? -3.057 0.771 15.126 1.00 96.25 123 ARG A C 1
ATOM 979 O O . ARG A 1 123 ? -2.454 0.702 14.056 1.00 96.25 123 ARG A O 1
ATOM 986 N N . PRO A 1 124 ? -3.333 1.951 15.706 1.00 94.12 124 PRO A N 1
ATOM 987 C CA . PRO A 1 124 ? -2.692 3.188 15.270 1.00 94.12 124 PRO A CA 1
ATOM 988 C C . PRO A 1 124 ? -1.170 3.041 15.311 1.00 94.12 124 PRO A C 1
ATOM 990 O O . PRO A 1 124 ? -0.649 2.277 16.122 1.00 94.12 124 PRO A O 1
ATOM 993 N N . ARG A 1 125 ? -0.474 3.746 14.421 1.00 93.38 125 ARG A N 1
ATOM 994 C CA . ARG A 1 125 ? 0.986 3.712 14.346 1.00 93.38 125 ARG A CA 1
ATOM 995 C C . ARG A 1 125 ? 1.543 5.111 14.153 1.00 93.38 125 ARG A C 1
ATOM 997 O O . ARG A 1 125 ? 1.063 5.833 13.277 1.00 93.38 125 ARG A O 1
ATOM 1004 N N . ASP A 1 126 ? 2.607 5.439 14.873 1.00 87.94 126 ASP A N 1
ATOM 1005 C CA . ASP A 1 126 ? 3.365 6.662 14.616 1.00 87.94 126 ASP A CA 1
ATOM 1006 C C . ASP A 1 126 ? 4.353 6.488 13.441 1.00 87.94 126 ASP A C 1
ATOM 1008 O O . ASP A 1 126 ? 4.907 5.402 13.234 1.00 87.94 126 ASP A O 1
ATOM 1012 N N . PRO A 1 127 ? 4.638 7.546 12.652 1.00 80.06 127 PRO A N 1
ATOM 1013 C CA . PRO A 1 127 ? 5.547 7.456 11.502 1.00 80.06 127 PRO A CA 1
ATOM 1014 C C . PRO A 1 127 ? 6.935 6.910 11.867 1.00 80.06 127 PRO A C 1
ATOM 1016 O O . PRO A 1 127 ? 7.516 6.127 11.122 1.00 80.06 127 PRO A O 1
ATOM 1019 N N . ASN A 1 128 ? 7.435 7.275 13.049 1.00 78.44 128 ASN A N 1
ATOM 1020 C CA . ASN A 1 128 ? 8.767 6.896 13.524 1.00 78.44 128 ASN A CA 1
ATOM 1021 C C . ASN A 1 128 ? 8.777 5.590 14.328 1.00 78.44 128 ASN A C 1
ATOM 1023 O O . ASN A 1 128 ? 9.833 5.151 14.781 1.00 78.44 128 ASN A O 1
ATOM 1027 N N . GLU A 1 129 ? 7.616 4.966 14.513 1.00 80.25 129 GLU A N 1
ATOM 1028 C CA . GLU A 1 129 ? 7.500 3.736 15.277 1.00 80.25 129 GLU A CA 1
ATOM 1029 C C . GLU A 1 129 ? 8.110 2.569 14.488 1.00 80.25 129 GLU A C 1
ATOM 1031 O O . GLU A 1 129 ? 7.797 2.317 13.310 1.00 80.25 129 GLU A O 1
ATOM 1036 N N . GLN A 1 130 ? 9.026 1.862 15.140 1.00 73.62 130 GLN A N 1
ATOM 1037 C CA . GLN A 1 130 ? 9.589 0.610 14.654 1.00 73.62 130 GLN A CA 1
ATOM 1038 C C . GLN A 1 130 ? 8.946 -0.542 15.420 1.00 73.62 130 GLN A C 1
ATOM 1040 O O . GLN A 1 130 ? 8.515 -0.373 16.556 1.00 73.62 130 GLN A O 1
ATOM 1045 N N . THR A 1 131 ? 8.875 -1.717 14.800 1.00 63.34 131 THR A N 1
ATOM 1046 C CA . THR A 1 131 ? 8.514 -2.941 15.514 1.00 63.34 131 THR A CA 1
ATOM 1047 C C . THR A 1 131 ? 9.568 -3.195 16.586 1.00 63.34 131 THR A C 1
ATOM 1049 O O . THR A 1 131 ? 10.690 -3.577 16.250 1.00 63.34 131 THR A O 1
ATOM 1052 N N . SER A 1 132 ? 9.226 -2.972 17.857 1.00 45.22 132 SER A N 1
ATOM 1053 C CA . SER A 1 132 ? 9.982 -3.538 18.974 1.00 45.22 132 SER A CA 1
ATOM 1054 C C . SER A 1 132 ? 9.967 -5.051 18.792 1.00 45.22 132 SER A C 1
ATOM 1056 O O . SER A 1 132 ? 8.894 -5.653 18.730 1.00 45.22 132 SER A O 1
ATOM 1058 N N . THR A 1 133 ? 11.150 -5.613 18.557 1.00 40.34 133 THR A N 1
ATOM 1059 C CA . THR A 1 133 ? 11.351 -7.058 18.405 1.00 40.34 133 THR A CA 1
ATOM 1060 C C . THR A 1 133 ? 11.262 -7.725 19.767 1.00 40.34 133 THR A C 1
ATOM 1062 O O . THR A 1 133 ? 11.733 -7.093 20.740 1.00 40.34 133 THR A O 1
#

Organism: NCBI:txid1235441

Radius of gyration: 15.89 Å; chains: 1; bounding box: 39×35×39 Å

Foldseek 3Di:
DDCPPDDQKWKDFVVDQETARDCPQPLNVVVQVVCVVVVHDTGDIDIDGCVVCVVRHHYQCSHCLLDDDPQKAWKWFADPNDTFTKIFNDWDAADPVRFIKTWMWTDDPSHIDTDIDTPVRIDGDDSPDDPPD